Protein AF-A0A1W9QIP4-F1 (afdb_monomer_lite)

Secondary structure (DSSP, 8-state):
--------S--TTTTTHHHHHHTT--EEEEEE-TTSS-EEEEEEEEE-TTS-EEEE-SSTTTT-EEE-TTTT-GGG--EEEEEE-----TTPPP----

Sequence (98 aa):
MRNCGTSGLQPEWFGNFPNNIIEAFPVHLAVVNQNWTMGHNVVIDGYNTDEYFHLNFGWGGTYNGWYLLPDEIPYGLTVIEGAIVDIFPAGVSACVGK

Foldseek 3Di:
DDDPDDQPDDPPQCSCQVLCLVQQHKKWWKFAAPVRPDIAIWIFNDADPVRWTFIDRVPPCVPGDTDDAPCRRPPRRRGTPDMDGPDDDPPDDRPDDD

pLDDT: mean 84.64, std 19.1, range [36.38, 98.62]

Radius of gyration: 14.04 Å; chains: 1; bounding box: 36×23×38 Å

Structure (mmCIF, N/CA/C/O backbone):
data_AF-A0A1W9QIP4-F1
#
_entry.id   AF-A0A1W9QIP4-F1
#
loop_
_atom_site.group_PDB
_atom_site.id
_atom_site.type_symbol
_atom_site.label_atom_id
_atom_site.label_alt_id
_atom_site.label_comp_id
_atom_site.label_asym_id
_atom_site.label_entity_id
_atom_site.label_seq_id
_atom_site.pdbx_PDB_ins_code
_atom_site.Cartn_x
_atom_site.Cartn_y
_atom_site.Cartn_z
_atom_site.occupancy
_atom_site.B_iso_or_equiv
_atom_site.auth_seq_id
_atom_site.auth_comp_id
_atom_site.auth_asym_id
_atom_site.auth_atom_id
_atom_site.pdbx_PDB_model_num
ATOM 1 N N . MET A 1 1 ? -17.234 2.159 25.241 1.00 39.62 1 MET A N 1
ATOM 2 C CA . MET A 1 1 ? -16.037 2.993 25.014 1.00 39.62 1 MET A CA 1
ATOM 3 C C . MET A 1 1 ? -14.935 2.037 24.601 1.00 39.62 1 MET A C 1
ATOM 5 O O . MET A 1 1 ? -14.500 1.261 25.440 1.00 39.62 1 MET A O 1
ATOM 9 N N . ARG A 1 2 ? -14.617 1.944 23.305 1.00 44.25 2 ARG A N 1
ATOM 10 C CA . ARG A 1 2 ? -13.492 1.119 22.849 1.00 44.25 2 ARG A CA 1
ATOM 11 C C . ARG A 1 2 ? -12.260 2.019 22.860 1.00 44.25 2 ARG A C 1
ATOM 13 O O . ARG A 1 2 ? -12.266 3.031 22.172 1.00 44.25 2 ARG A O 1
ATOM 20 N N . ASN A 1 3 ? -11.280 1.696 23.701 1.00 41.16 3 ASN A N 1
ATOM 21 C CA . ASN A 1 3 ? -9.973 2.343 23.676 1.00 41.16 3 ASN A CA 1
ATOM 22 C C . ASN A 1 3 ? -9.302 1.975 22.351 1.00 41.16 3 ASN A C 1
ATOM 24 O O . ASN A 1 3 ? -8.972 0.807 22.146 1.00 41.16 3 ASN A O 1
ATOM 28 N N . CYS A 1 4 ? -9.141 2.952 21.462 1.00 52.62 4 CYS A N 1
ATOM 29 C CA . CYS A 1 4 ? -8.186 2.8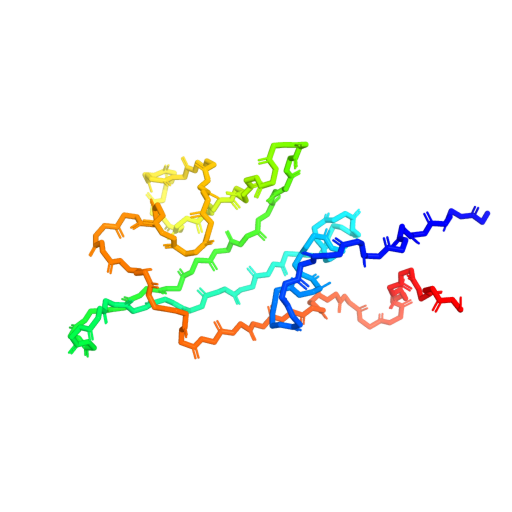52 20.366 1.00 52.62 4 CYS A CA 1
ATOM 30 C C . CYS A 1 4 ? -6.789 2.914 21.001 1.00 52.62 4 CYS A C 1
ATOM 32 O O . CYS A 1 4 ? -6.553 3.743 21.882 1.00 52.62 4 CYS A O 1
ATOM 34 N N . GLY A 1 5 ? -5.938 1.935 20.696 1.00 49.25 5 GLY A N 1
ATOM 35 C CA . GLY A 1 5 ? -4.686 1.692 21.409 1.00 49.25 5 GLY A CA 1
ATOM 36 C C . GLY A 1 5 ? -3.745 2.893 21.362 1.00 49.25 5 GLY A C 1
ATOM 37 O O . GLY A 1 5 ? -3.651 3.593 20.361 1.00 49.25 5 GLY A O 1
ATOM 38 N N . THR A 1 6 ? -3.020 3.126 22.454 1.00 46.72 6 THR A N 1
ATOM 39 C CA . THR A 1 6 ? -1.890 4.056 22.467 1.00 46.72 6 THR A CA 1
ATOM 40 C C . THR A 1 6 ? -0.826 3.521 21.513 1.00 46.72 6 THR A C 1
ATOM 42 O O . THR A 1 6 ? -0.273 2.449 21.764 1.00 46.72 6 THR A O 1
ATOM 45 N N . SER A 1 7 ? -0.567 4.240 20.421 1.00 50.56 7 SER A N 1
ATOM 46 C CA . SER A 1 7 ? 0.441 3.909 19.413 1.00 50.56 7 SER A CA 1
ATOM 47 C C . SER A 1 7 ? 1.825 3.789 20.059 1.00 50.56 7 SER A C 1
ATOM 49 O O . SER A 1 7 ? 2.492 4.786 20.340 1.00 50.56 7 SER A O 1
ATOM 51 N N . GLY A 1 8 ? 2.246 2.557 20.339 1.00 42.88 8 GLY A N 1
ATOM 52 C CA . GLY A 1 8 ? 3.611 2.247 20.730 1.00 42.88 8 GLY A CA 1
ATOM 53 C C . GLY A 1 8 ? 4.533 2.304 19.512 1.00 42.88 8 GLY A C 1
ATOM 54 O O . GLY A 1 8 ? 4.313 1.592 18.544 1.00 42.88 8 GLY A O 1
ATOM 55 N N . LEU A 1 9 ? 5.561 3.151 19.596 1.00 42.56 9 LEU A N 1
ATOM 56 C CA . LEU A 1 9 ? 6.872 3.026 18.939 1.00 42.56 9 LEU A CA 1
ATOM 57 C C . LEU A 1 9 ? 6.949 2.844 17.406 1.00 42.56 9 LEU A C 1
ATOM 59 O O . LEU A 1 9 ? 7.940 2.299 16.929 1.00 42.56 9 LEU A O 1
ATOM 63 N N . GLN A 1 10 ? 6.003 3.354 16.617 1.00 50.19 10 GLN A N 1
ATOM 64 C CA . GLN A 1 10 ? 6.225 3.501 15.168 1.00 50.19 10 GLN A CA 1
ATOM 65 C C . GLN A 1 10 ? 6.773 4.905 14.849 1.00 50.19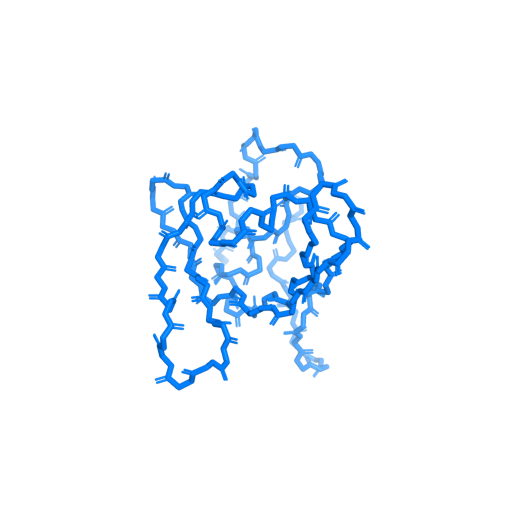 10 GLN A C 1
ATOM 67 O O . GLN A 1 10 ? 6.358 5.867 15.507 1.00 50.19 10 GLN A O 1
ATOM 72 N N . PRO A 1 11 ? 7.708 5.057 13.883 1.00 46.22 11 PRO A N 1
ATOM 73 C CA . PRO A 1 11 ? 8.184 6.366 13.447 1.00 46.22 11 PRO A CA 1
ATOM 74 C C . PRO A 1 11 ? 6.998 7.278 13.135 1.00 46.22 11 PRO A C 1
ATOM 76 O O . PRO A 1 11 ? 6.042 6.854 12.490 1.00 46.22 11 PRO A O 1
ATOM 79 N N . GLU A 1 12 ? 7.073 8.530 13.576 1.00 54.09 12 GLU A N 1
ATOM 80 C CA . GLU A 1 12 ? 6.006 9.545 13.527 1.00 54.09 12 GLU A CA 1
ATOM 81 C C . GLU A 1 12 ? 5.334 9.739 12.146 1.00 54.09 12 GLU A C 1
ATOM 83 O O . GLU A 1 12 ? 4.219 10.247 12.076 1.00 54.09 12 GLU A O 1
ATOM 88 N N . TRP A 1 13 ? 5.953 9.259 11.061 1.00 50.81 13 TRP A N 1
ATOM 89 C CA . TRP A 1 13 ? 5.438 9.295 9.686 1.00 50.81 13 TRP A CA 1
ATOM 90 C C . TRP A 1 13 ? 4.514 8.110 9.333 1.00 50.81 13 TRP A C 1
ATOM 92 O O . TRP A 1 13 ? 3.635 8.259 8.490 1.00 50.81 13 TRP A O 1
ATOM 102 N N . PHE A 1 14 ? 4.657 6.958 10.004 1.00 56.59 14 PHE A N 1
ATOM 103 C CA . PHE A 1 14 ? 3.750 5.798 9.903 1.00 56.59 14 PHE A CA 1
ATOM 104 C C . PHE A 1 14 ? 2.668 5.783 10.989 1.00 56.59 14 PHE A C 1
ATOM 106 O O . PHE A 1 14 ? 1.770 4.942 10.948 1.00 56.59 14 PHE A O 1
ATOM 113 N N . GLY A 1 15 ? 2.742 6.709 11.954 1.00 60.38 15 GLY A N 1
ATOM 114 C CA . GLY A 1 15 ? 2.017 6.658 13.229 1.00 60.38 15 GLY A CA 1
ATOM 115 C C . GLY A 1 15 ? 0.493 6.504 13.143 1.00 60.38 15 GLY A C 1
ATOM 116 O O . GLY A 1 15 ? -0.123 6.108 14.128 1.00 60.38 15 GLY A O 1
ATOM 117 N N . ASN A 1 16 ? -0.110 6.732 11.970 1.00 73.44 16 ASN A N 1
ATOM 118 C CA . ASN A 1 16 ? -1.550 6.602 11.756 1.00 73.44 16 ASN A CA 1
ATOM 119 C C . ASN A 1 16 ? -1.980 5.475 10.803 1.00 73.44 16 ASN A C 1
ATOM 121 O O . ASN A 1 16 ? -3.186 5.262 10.690 1.00 73.44 16 ASN A O 1
ATOM 125 N N . PHE A 1 17 ? -1.075 4.734 10.142 1.00 89.00 17 PHE A N 1
ATOM 126 C CA . PHE A 1 17 ? -1.494 3.646 9.238 1.00 89.00 17 PHE A CA 1
ATOM 127 C C . PHE A 1 17 ? -2.176 2.507 10.005 1.00 89.00 17 PHE A C 1
ATOM 129 O O . PHE A 1 17 ? -3.313 2.188 9.659 1.00 89.00 17 PHE A O 1
ATOM 136 N N . PRO A 1 18 ? -1.584 1.940 11.080 1.00 88.81 18 PRO A N 1
ATOM 137 C CA . PRO A 1 18 ? -2.260 0.905 11.858 1.00 88.81 18 PRO A CA 1
ATOM 138 C C . PRO A 1 18 ? -3.622 1.364 12.385 1.00 88.81 18 PRO A C 1
ATOM 140 O O . PRO A 1 18 ? -4.593 0.624 12.283 1.00 88.81 18 PRO A O 1
ATOM 143 N N . ASN A 1 19 ? -3.717 2.602 12.884 1.00 86.19 19 ASN A N 1
ATOM 144 C CA . ASN A 1 19 ? -4.966 3.159 13.410 1.00 86.19 19 ASN A CA 1
ATOM 145 C C . ASN A 1 19 ? -6.034 3.298 12.323 1.00 86.19 19 ASN A C 1
ATOM 147 O O . ASN A 1 19 ? -7.166 2.880 12.539 1.00 86.19 19 ASN A O 1
ATOM 151 N N . ASN A 1 20 ? -5.664 3.808 11.144 1.00 89.31 20 ASN A N 1
ATOM 152 C CA . ASN A 1 20 ? -6.560 3.877 9.991 1.00 89.31 20 ASN A CA 1
ATOM 153 C C . ASN A 1 20 ? -7.125 2.490 9.674 1.00 89.31 20 ASN A C 1
ATOM 155 O O . ASN A 1 20 ? -8.338 2.307 9.645 1.00 89.31 20 ASN A O 1
ATOM 159 N N . ILE A 1 21 ? -6.262 1.480 9.556 1.00 92.75 21 ILE A N 1
ATOM 160 C CA . ILE A 1 21 ? -6.712 0.130 9.224 1.00 92.75 21 ILE A CA 1
ATOM 161 C C . ILE A 1 21 ? -7.555 -0.504 10.343 1.00 92.75 21 ILE A C 1
ATOM 163 O O . ILE A 1 21 ? -8.577 -1.127 10.056 1.00 92.75 21 ILE A O 1
ATOM 167 N N . ILE A 1 22 ? -7.186 -0.319 11.615 1.00 87.56 22 ILE A N 1
ATOM 168 C CA . ILE A 1 22 ? -7.965 -0.795 12.775 1.00 87.56 22 ILE A CA 1
ATOM 169 C C . ILE A 1 22 ? -9.363 -0.156 12.802 1.00 87.56 22 ILE A C 1
ATOM 171 O O . ILE A 1 22 ? -10.336 -0.805 13.194 1.00 87.56 22 ILE A O 1
ATOM 175 N N . GLU A 1 23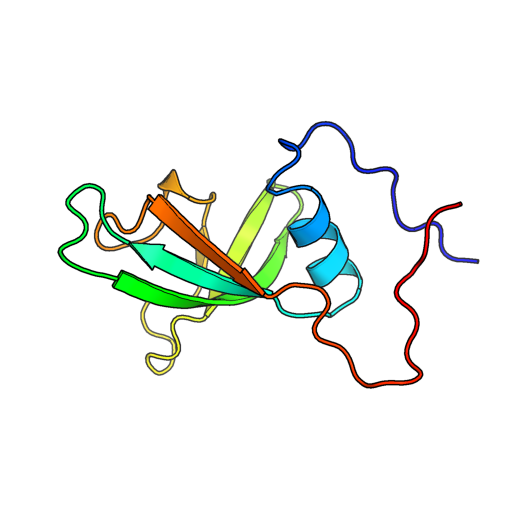 ? -9.479 1.095 12.360 1.00 86.56 23 GLU A N 1
ATOM 176 C CA . GLU A 1 23 ? -10.744 1.824 12.233 1.00 86.56 23 GLU A CA 1
ATOM 177 C C . GLU A 1 23 ? -11.485 1.552 10.914 1.00 86.56 23 GLU A C 1
ATOM 179 O O . GLU A 1 23 ? -12.566 2.094 10.690 1.00 86.56 23 GLU A O 1
ATOM 184 N N . ALA A 1 24 ? -10.961 0.644 10.083 1.00 90.38 24 ALA A N 1
ATOM 185 C CA . ALA A 1 24 ? -11.472 0.298 8.758 1.00 90.38 24 ALA A CA 1
ATOM 186 C C . ALA A 1 24 ? -11.454 1.466 7.754 1.00 90.38 24 ALA A C 1
ATOM 188 O O . ALA A 1 24 ? -12.289 1.542 6.850 1.00 90.38 24 ALA A O 1
ATOM 189 N N . PHE A 1 25 ? -10.482 2.363 7.898 1.00 91.69 25 PHE A N 1
ATOM 190 C CA . PHE A 1 25 ? -10.179 3.434 6.959 1.00 91.69 25 PHE A CA 1
ATOM 191 C C . PHE A 1 25 ? -8.983 3.008 6.097 1.00 91.69 25 PHE A C 1
ATOM 193 O O . PHE A 1 25 ? -7.879 2.853 6.619 1.00 91.69 25 PHE A O 1
ATOM 200 N N . PRO A 1 26 ? -9.169 2.761 4.789 1.00 95.31 26 PRO A N 1
ATOM 201 C CA . PRO A 1 26 ? -8.062 2.396 3.915 1.00 95.31 26 PRO A CA 1
ATOM 202 C C . PRO A 1 26 ? -7.114 3.581 3.717 1.00 95.31 26 PRO A C 1
ATOM 204 O O . PRO A 1 26 ? -7.533 4.740 3.726 1.00 95.31 26 PRO A O 1
ATOM 207 N N . VAL A 1 27 ? -5.840 3.283 3.469 1.00 96.00 27 VAL A N 1
ATOM 208 C CA . VAL A 1 27 ? -4.821 4.296 3.161 1.00 96.00 27 VAL A CA 1
ATOM 209 C C . VAL A 1 27 ? -4.471 4.221 1.682 1.00 96.00 27 VAL A C 1
ATOM 211 O O . VAL A 1 27 ? -4.182 3.145 1.164 1.00 96.00 27 VAL A O 1
ATOM 214 N N . HIS A 1 28 ? -4.460 5.362 0.998 1.00 96.88 28 HIS A N 1
ATOM 215 C CA . HIS A 1 28 ? -3.911 5.465 -0.356 1.00 96.88 28 HIS A CA 1
ATOM 216 C C . HIS A 1 28 ? -2.431 5.829 -0.255 1.00 96.88 28 HIS A C 1
ATOM 218 O O . HIS A 1 28 ? -2.095 6.876 0.297 1.00 96.88 28 HIS A O 1
ATOM 224 N N . LEU A 1 29 ? -1.549 4.981 -0.774 1.00 96.75 29 LEU A N 1
ATOM 225 C CA . LEU A 1 29 ? -0.101 5.111 -0.644 1.00 96.75 29 LEU A CA 1
ATOM 226 C C . LEU A 1 29 ? 0.546 5.290 -2.022 1.00 96.75 29 LEU A C 1
ATOM 228 O O . LEU A 1 29 ? 0.352 4.464 -2.913 1.00 96.75 29 LEU A O 1
ATOM 232 N N . ALA A 1 30 ? 1.347 6.341 -2.178 1.00 97.56 30 ALA A N 1
ATOM 233 C CA . ALA A 1 30 ? 2.185 6.571 -3.348 1.00 97.56 30 ALA A CA 1
ATOM 234 C C . ALA A 1 30 ? 3.622 6.127 -3.052 1.00 97.56 30 ALA A C 1
ATOM 236 O O . ALA A 1 30 ? 4.228 6.549 -2.061 1.00 97.56 30 ALA A O 1
ATOM 237 N N . VAL A 1 31 ? 4.165 5.270 -3.915 1.00 97.69 31 VAL A N 1
ATOM 238 C CA . VAL A 1 31 ? 5.513 4.712 -3.784 1.00 97.69 31 VAL A CA 1
ATOM 239 C C . VAL A 1 31 ? 6.304 4.880 -5.069 1.00 97.69 31 VAL A C 1
ATOM 241 O O . VAL A 1 31 ? 5.767 4.740 -6.167 1.00 97.69 31 VAL A O 1
ATOM 244 N N . VAL A 1 32 ? 7.599 5.139 -4.933 1.00 98.31 32 VAL A N 1
ATOM 245 C CA . VAL A 1 32 ? 8.548 5.284 -6.038 1.00 98.31 32 VAL A CA 1
ATOM 246 C C . VAL A 1 32 ? 9.789 4.438 -5.792 1.00 98.31 32 VAL A C 1
ATOM 248 O O . VAL A 1 32 ? 10.085 4.026 -4.669 1.00 98.31 32 VAL A O 1
ATOM 251 N N . ASN A 1 33 ? 10.529 4.146 -6.858 1.00 98.00 33 ASN A N 1
ATOM 252 C CA . ASN A 1 33 ? 11.856 3.562 -6.720 1.00 98.00 33 ASN A CA 1
ATOM 253 C C . ASN A 1 33 ? 12.888 4.624 -6.303 1.00 98.00 33 ASN A C 1
ATOM 255 O O . ASN A 1 33 ? 12.688 5.821 -6.496 1.00 98.00 33 ASN A O 1
ATOM 259 N N . GLN A 1 34 ? 14.037 4.186 -5.783 1.00 96.94 34 GLN A N 1
ATOM 260 C CA . GLN A 1 34 ? 15.107 5.087 -5.316 1.00 96.94 34 GLN A CA 1
ATOM 261 C C . GLN A 1 34 ? 15.589 6.095 -6.371 1.00 96.94 34 GLN A C 1
ATOM 263 O O . GLN A 1 34 ? 16.015 7.194 -6.027 1.00 96.94 34 GLN A O 1
ATOM 268 N N . ASN A 1 35 ? 15.515 5.728 -7.652 1.00 97.44 35 ASN A N 1
ATOM 269 C CA . ASN A 1 35 ? 15.943 6.575 -8.763 1.00 97.44 35 ASN A CA 1
ATOM 270 C C . ASN A 1 35 ? 14.851 7.539 -9.256 1.00 97.44 35 ASN A C 1
ATOM 272 O O . ASN A 1 35 ? 15.115 8.293 -10.189 1.00 97.44 35 ASN A O 1
ATOM 276 N N . TRP A 1 36 ? 13.644 7.505 -8.678 1.00 97.25 36 TRP A N 1
ATOM 277 C CA . TRP A 1 36 ? 12.496 8.328 -9.081 1.00 97.25 36 TRP A CA 1
ATOM 278 C C . TRP A 1 36 ? 12.119 8.189 -10.567 1.00 97.25 36 TRP A C 1
ATOM 280 O O . TRP A 1 36 ? 11.614 9.118 -11.193 1.00 97.25 36 TRP A O 1
ATOM 290 N N . THR A 1 37 ? 12.372 7.020 -11.157 1.00 97.69 37 THR A N 1
ATOM 291 C CA . THR A 1 37 ? 12.057 6.721 -12.566 1.00 97.69 37 THR A CA 1
ATOM 292 C C . THR A 1 37 ? 10.791 5.891 -12.736 1.00 97.69 37 THR A C 1
ATOM 294 O O . THR A 1 37 ? 10.297 5.744 -13.852 1.00 97.69 37 THR A O 1
ATOM 297 N N . MET A 1 38 ? 10.273 5.328 -11.647 1.00 97.62 38 MET A N 1
ATOM 298 C CA . MET A 1 38 ? 9.077 4.499 -11.625 1.00 97.62 38 MET A CA 1
ATOM 299 C C . MET A 1 38 ? 8.349 4.717 -10.305 1.00 97.62 38 MET A C 1
ATOM 301 O O . MET A 1 38 ? 8.985 4.795 -9.254 1.00 97.62 38 MET A O 1
ATOM 305 N N . GLY A 1 39 ? 7.024 4.768 -10.373 1.00 97.50 39 GLY A N 1
ATOM 306 C CA . GLY A 1 39 ? 6.162 4.859 -9.208 1.00 97.50 39 GLY A CA 1
ATOM 307 C C . GLY A 1 39 ? 4.841 4.145 -9.432 1.00 97.50 39 GLY A C 1
ATOM 308 O O . GLY A 1 39 ? 4.473 3.838 -10.568 1.00 97.50 39 GLY A O 1
ATOM 309 N N . HIS A 1 40 ? 4.143 3.869 -8.338 1.00 98.06 40 HIS A N 1
ATOM 310 C CA . HIS A 1 40 ? 2.810 3.285 -8.346 1.00 98.06 40 HIS A CA 1
ATOM 311 C C . HIS A 1 40 ? 2.004 3.769 -7.143 1.00 98.06 40 HIS A C 1
ATOM 313 O O . HIS A 1 40 ? 2.561 4.160 -6.120 1.00 98.06 40 HIS A O 1
ATOM 319 N N . ASN A 1 41 ? 0.681 3.733 -7.272 1.00 98.12 41 ASN A N 1
ATOM 320 C CA . ASN A 1 41 ? -0.232 4.012 -6.172 1.00 98.12 41 ASN A CA 1
ATOM 321 C C . ASN A 1 41 ? -0.918 2.711 -5.758 1.00 98.12 41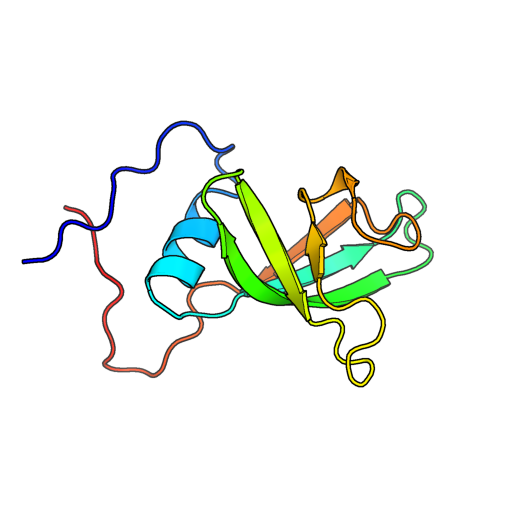 ASN A C 1
ATOM 323 O O . ASN A 1 41 ? -1.455 1.998 -6.607 1.00 98.12 41 ASN A O 1
ATOM 327 N N . VAL A 1 42 ? -0.911 2.418 -4.463 1.00 98.31 42 VAL A N 1
ATOM 328 C CA . VAL A 1 42 ? -1.487 1.202 -3.878 1.00 98.31 42 VAL A CA 1
ATOM 329 C C . VAL A 1 42 ? -2.448 1.559 -2.751 1.00 98.31 42 VAL A C 1
ATOM 331 O O . VAL A 1 42 ? -2.386 2.650 -2.186 1.00 98.31 42 VAL A O 1
ATOM 334 N N . VAL A 1 43 ? -3.341 0.632 -2.415 1.00 98.44 43 VAL A N 1
ATOM 335 C CA . VAL A 1 43 ? -4.235 0.763 -1.260 1.00 98.44 43 VAL A CA 1
ATOM 336 C C . VAL A 1 43 ? -3.744 -0.145 -0.145 1.00 98.44 43 VAL A C 1
ATOM 338 O O . VAL A 1 43 ? -3.508 -1.327 -0.381 1.00 98.44 43 VAL A O 1
ATOM 341 N N . ILE A 1 44 ? -3.622 0.392 1.063 1.00 98.06 44 ILE A N 1
ATOM 342 C CA . ILE A 1 44 ? -3.473 -0.399 2.281 1.00 98.06 44 ILE A CA 1
ATOM 343 C C . ILE A 1 44 ? -4.868 -0.675 2.833 1.00 98.06 44 ILE A C 1
ATOM 345 O O . ILE A 1 44 ? -5.617 0.261 3.121 1.00 98.06 44 ILE A O 1
ATOM 349 N N . ASP A 1 45 ? -5.212 -1.948 2.985 1.00 97.75 45 ASP A N 1
ATOM 350 C CA . ASP A 1 45 ? -6.520 -2.407 3.471 1.00 97.75 45 ASP A CA 1
ATOM 351 C C . ASP A 1 45 ? -6.414 -3.501 4.555 1.00 97.75 45 ASP A C 1
ATOM 353 O O . ASP A 1 45 ? -7.422 -4.085 4.954 1.00 97.75 45 ASP A O 1
ATOM 357 N N . GLY A 1 46 ? -5.210 -3.748 5.086 1.00 96.88 46 GLY A N 1
ATOM 358 C CA . GLY A 1 46 ? -4.977 -4.689 6.184 1.00 96.88 46 GLY A CA 1
ATOM 359 C C . GLY A 1 46 ? -3.709 -4.383 6.984 1.00 96.88 46 GLY A C 1
ATOM 360 O O . GLY A 1 46 ? -2.749 -3.826 6.460 1.00 96.88 46 GLY A O 1
ATOM 361 N N . TYR A 1 47 ? -3.727 -4.737 8.270 1.00 94.88 47 TYR A N 1
ATOM 362 C CA . TYR A 1 47 ? -2.607 -4.652 9.210 1.00 94.88 47 TYR A CA 1
ATOM 363 C C . TYR A 1 47 ? -2.693 -5.857 10.150 1.00 94.88 47 TYR A C 1
ATOM 365 O O . TYR A 1 47 ? -3.793 -6.196 10.599 1.00 94.88 47 TYR A O 1
ATOM 373 N N . ASN A 1 48 ? -1.578 -6.539 10.409 1.00 93.12 48 ASN A N 1
ATOM 374 C CA . ASN A 1 48 ? -1.564 -7.757 11.221 1.00 93.12 48 ASN A CA 1
ATOM 375 C C . ASN A 1 48 ? -0.670 -7.635 12.468 1.00 93.12 48 ASN A C 1
ATOM 377 O O . ASN A 1 48 ? -0.029 -6.617 12.713 1.00 93.12 48 ASN A O 1
ATOM 381 N N . THR A 1 49 ? -0.661 -8.685 13.292 1.00 91.06 49 THR A N 1
ATOM 382 C CA . THR A 1 49 ? 0.090 -8.728 14.558 1.00 91.06 49 THR A CA 1
ATOM 383 C C . THR A 1 49 ? 1.604 -8.802 14.389 1.00 91.06 49 THR A C 1
ATOM 385 O O . THR A 1 49 ? 2.312 -8.597 15.369 1.00 91.06 49 THR A O 1
ATOM 388 N N . ASP A 1 50 ? 2.082 -9.083 13.177 1.00 93.31 50 ASP A N 1
ATOM 389 C CA . ASP A 1 50 ? 3.504 -9.148 12.836 1.00 93.31 50 ASP A CA 1
ATOM 390 C C . ASP A 1 50 ? 4.008 -7.812 12.252 1.00 93.31 50 ASP A C 1
ATOM 392 O O . ASP A 1 50 ? 5.120 -7.746 11.740 1.00 93.31 50 ASP A O 1
ATOM 396 N N . GLU A 1 51 ? 3.187 -6.755 12.320 1.00 90.75 51 GLU A N 1
ATOM 397 C CA . GLU A 1 51 ? 3.446 -5.404 11.796 1.00 90.75 51 GLU A CA 1
ATOM 398 C C . GLU A 1 51 ? 3.471 -5.293 10.257 1.00 90.75 51 GLU A C 1
ATOM 400 O O . GLU A 1 51 ? 3.910 -4.283 9.704 1.00 90.75 51 GLU A O 1
ATOM 405 N N . TYR A 1 52 ? 2.941 -6.295 9.546 1.00 95.38 52 TYR A N 1
ATOM 406 C CA . TYR A 1 52 ? 2.809 -6.260 8.088 1.00 95.38 52 TYR A CA 1
ATOM 407 C C . TYR A 1 52 ? 1.529 -5.546 7.666 1.00 95.38 52 TYR A C 1
ATOM 409 O O . TYR A 1 52 ? 0.472 -5.680 8.293 1.00 95.38 52 TYR A O 1
ATOM 417 N N . PHE A 1 53 ? 1.608 -4.879 6.519 1.00 97.12 53 PHE A N 1
ATOM 418 C CA . PHE A 1 53 ? 0.478 -4.237 5.866 1.00 97.12 53 PHE A CA 1
ATOM 419 C C . PHE A 1 53 ? 0.037 -5.040 4.644 1.00 97.12 53 PHE A C 1
ATOM 421 O O . PHE A 1 53 ? 0.868 -5.456 3.836 1.00 97.12 53 PHE A O 1
ATOM 428 N N . HIS A 1 54 ? -1.269 -5.258 4.494 1.00 98.25 54 HIS A N 1
ATOM 429 C CA . HIS A 1 54 ? -1.813 -5.820 3.265 1.00 98.25 54 HIS A CA 1
ATOM 430 C C . HIS A 1 54 ? -1.936 -4.710 2.222 1.00 98.25 54 HIS A C 1
ATOM 432 O O . HIS A 1 54 ? -2.551 -3.674 2.484 1.00 98.25 54 HIS A O 1
ATOM 438 N N . LEU A 1 55 ? -1.337 -4.932 1.054 1.00 98.62 55 LEU A N 1
ATOM 439 C CA . LEU A 1 55 ? -1.382 -4.023 -0.079 1.00 98.62 55 LEU A CA 1
ATOM 440 C C . LEU A 1 55 ? -2.260 -4.594 -1.186 1.00 98.62 55 LEU A C 1
ATOM 442 O O . LEU A 1 55 ? -2.110 -5.744 -1.600 1.00 98.62 55 LEU A O 1
ATOM 446 N N . ASN A 1 56 ? -3.122 -3.742 -1.723 1.00 98.62 56 ASN A N 1
ATOM 447 C CA . ASN A 1 56 ? -3.857 -3.966 -2.950 1.00 98.62 56 ASN A CA 1
ATOM 448 C C . ASN A 1 56 ? -3.276 -3.084 -4.062 1.00 98.62 56 ASN A C 1
ATOM 450 O O . ASN A 1 56 ? -3.364 -1.855 -4.017 1.00 98.62 56 ASN A O 1
ATOM 454 N N . PHE A 1 57 ? -2.693 -3.722 -5.077 1.00 98.31 57 PHE A N 1
ATOM 455 C CA . PHE A 1 57 ? -2.003 -3.041 -6.175 1.00 98.31 57 PHE A CA 1
ATOM 456 C C . PHE A 1 57 ? -2.949 -2.530 -7.264 1.00 98.31 57 PHE A C 1
ATOM 458 O O . PHE A 1 57 ? -2.512 -1.824 -8.171 1.00 98.31 57 PHE A O 1
ATOM 465 N N . GLY A 1 58 ? -4.232 -2.904 -7.229 1.00 98.06 58 GLY A N 1
ATOM 466 C CA . GLY A 1 58 ? -5.186 -2.556 -8.285 1.00 98.06 58 GLY A CA 1
ATOM 467 C C . GLY A 1 58 ? -4.957 -3.299 -9.610 1.00 98.06 58 GLY A C 1
ATOM 468 O O . GLY A 1 58 ? -5.570 -2.960 -10.619 1.00 98.06 58 GLY A O 1
ATOM 469 N N . TRP A 1 59 ? -4.118 -4.338 -9.631 1.00 97.81 59 TRP A N 1
ATOM 470 C CA . TRP A 1 59 ? -3.795 -5.137 -10.824 1.00 97.81 59 TRP A CA 1
ATOM 471 C C . TRP A 1 59 ? -4.553 -6.469 -10.872 1.00 97.81 59 TRP A C 1
ATOM 473 O O . TRP A 1 59 ? -3.983 -7.519 -11.153 1.00 97.81 59 TRP A O 1
ATOM 483 N N . GLY A 1 60 ? -5.845 -6.457 -10.535 1.00 97.38 60 GLY A N 1
ATOM 484 C CA . GLY A 1 60 ? -6.671 -7.673 -10.552 1.00 97.38 60 GLY A CA 1
ATOM 485 C C . GLY A 1 60 ? -6.225 -8.756 -9.557 1.00 97.38 60 GLY A C 1
ATOM 486 O O . GLY A 1 60 ? -6.490 -9.933 -9.781 1.00 97.38 60 GLY A O 1
ATOM 487 N N . GLY A 1 61 ? -5.537 -8.368 -8.478 1.00 97.00 61 GLY A N 1
ATOM 488 C CA . GLY A 1 61 ? -5.029 -9.271 -7.438 1.00 97.00 61 GLY A CA 1
ATOM 489 C C . GLY A 1 61 ? -3.557 -9.659 -7.592 1.00 97.00 61 GLY A C 1
ATOM 490 O O . GLY A 1 61 ? -2.965 -10.185 -6.653 1.00 97.00 61 GLY A O 1
ATOM 491 N N . THR A 1 62 ? -2.935 -9.386 -8.740 1.00 97.94 62 THR A N 1
ATOM 492 C CA . THR A 1 62 ? -1.501 -9.625 -8.930 1.00 97.94 62 THR A CA 1
ATOM 493 C C . THR A 1 62 ? -0.683 -8.747 -7.977 1.00 97.94 62 THR A C 1
ATOM 495 O O . THR A 1 62 ? -0.869 -7.535 -7.950 1.00 97.94 62 THR A O 1
ATOM 498 N N . TYR A 1 63 ? 0.212 -9.380 -7.208 1.00 98.00 63 TYR A N 1
ATOM 499 C CA . TYR A 1 63 ? 0.995 -8.786 -6.111 1.00 98.00 63 TYR A CA 1
ATOM 500 C C . TYR A 1 63 ? 0.194 -8.296 -4.898 1.00 98.00 63 TYR A C 1
ATOM 502 O O . TYR A 1 63 ? 0.777 -7.695 -4.007 1.00 98.00 63 TYR A O 1
ATOM 510 N N . ASN A 1 64 ? -1.106 -8.582 -4.789 1.00 98.62 64 ASN A N 1
ATOM 511 C CA . ASN A 1 64 ? -1.784 -8.336 -3.517 1.00 98.62 64 ASN A CA 1
ATOM 512 C C . ASN A 1 64 ? -1.214 -9.269 -2.441 1.00 98.62 64 ASN A C 1
ATOM 514 O O . ASN A 1 64 ? -1.022 -10.463 -2.691 1.00 98.62 64 ASN A O 1
ATOM 518 N N . GLY A 1 65 ? -0.948 -8.739 -1.251 1.00 98.44 65 GLY A N 1
ATOM 519 C CA . GLY A 1 65 ? -0.303 -9.515 -0.199 1.00 98.44 65 GLY A CA 1
ATOM 520 C C . GLY A 1 65 ? 0.151 -8.682 0.987 1.00 98.44 65 GLY A C 1
ATOM 521 O O . GLY A 1 65 ? -0.097 -7.482 1.046 1.00 98.44 65 GLY A O 1
ATOM 522 N N . TRP A 1 66 ? 0.805 -9.351 1.933 1.00 98.31 66 TRP A N 1
ATOM 523 C CA . TRP A 1 66 ? 1.345 -8.760 3.154 1.00 98.31 66 TRP A CA 1
ATOM 524 C C . TRP A 1 66 ? 2.801 -8.354 2.942 1.00 98.31 66 TRP A C 1
ATOM 526 O O . TRP A 1 66 ? 3.599 -9.184 2.512 1.00 98.31 66 TRP A O 1
ATOM 536 N N . TYR A 1 67 ? 3.131 -7.108 3.273 1.00 97.56 67 TYR A N 1
ATOM 537 C CA . TYR A 1 67 ? 4.459 -6.529 3.088 1.00 97.56 67 TYR A CA 1
ATOM 538 C C . TYR A 1 67 ? 4.899 -5.753 4.327 1.00 97.56 67 TYR A C 1
ATOM 540 O O . TYR A 1 67 ? 4.102 -5.016 4.920 1.00 97.56 67 TYR A O 1
ATOM 548 N N . LEU A 1 68 ? 6.179 -5.866 4.674 1.00 95.50 68 LEU A N 1
ATOM 549 C CA . LEU A 1 68 ? 6.827 -4.923 5.574 1.00 95.50 68 LEU A CA 1
ATOM 550 C C . LEU A 1 68 ? 7.153 -3.636 4.804 1.00 95.50 68 LEU A C 1
ATOM 552 O O . LEU A 1 68 ? 7.893 -3.650 3.815 1.00 95.50 68 LEU A O 1
ATOM 556 N N . LEU A 1 69 ? 6.568 -2.515 5.229 1.00 93.81 69 LEU A N 1
ATOM 557 C CA . LEU A 1 69 ? 6.737 -1.240 4.535 1.00 93.81 69 LEU A CA 1
ATOM 558 C C . LEU A 1 69 ? 7.991 -0.486 5.004 1.00 93.81 69 LEU A C 1
ATOM 560 O O . LEU A 1 69 ? 8.281 -0.478 6.199 1.00 93.81 69 LEU A O 1
ATOM 564 N N . PRO A 1 70 ? 8.673 0.236 4.097 1.00 93.50 70 PRO A N 1
ATOM 565 C CA . PRO A 1 70 ? 8.508 0.206 2.639 1.00 93.50 70 PRO A CA 1
ATOM 566 C C . PRO A 1 70 ? 9.377 -0.873 1.961 1.00 93.50 70 PRO A C 1
ATOM 568 O O . PRO A 1 70 ? 9.364 -0.988 0.738 1.00 93.50 70 PRO A O 1
ATOM 571 N N . ASP A 1 71 ? 10.146 -1.635 2.738 1.00 94.94 71 ASP A N 1
ATOM 572 C CA . ASP A 1 71 ? 11.295 -2.410 2.258 1.00 94.94 71 ASP A CA 1
ATOM 573 C C . ASP A 1 71 ? 10.931 -3.592 1.350 1.00 94.94 71 ASP A C 1
ATOM 575 O O . ASP A 1 71 ? 11.698 -3.935 0.449 1.00 94.94 71 ASP A O 1
ATOM 579 N N . GLU A 1 72 ? 9.765 -4.206 1.548 1.00 97.06 72 GLU A N 1
ATOM 580 C CA . GLU A 1 72 ? 9.364 -5.414 0.816 1.00 97.06 72 GLU A CA 1
ATOM 581 C C . GLU A 1 72 ? 8.449 -5.142 -0.384 1.00 97.06 72 GLU A C 1
ATOM 583 O O . GLU A 1 72 ? 8.004 -6.079 -1.055 1.00 97.06 72 GLU A O 1
ATOM 588 N N . ILE A 1 73 ? 8.166 -3.874 -0.699 1.00 97.19 73 ILE A N 1
ATOM 589 C CA . ILE A 1 73 ? 7.289 -3.537 -1.823 1.00 97.19 73 ILE A CA 1
ATOM 590 C C . ILE A 1 73 ? 7.958 -3.961 -3.153 1.00 97.19 73 ILE A C 1
ATOM 592 O O . ILE A 1 73 ? 9.107 -3.586 -3.422 1.00 97.19 73 ILE A O 1
ATOM 596 N N . PRO A 1 74 ? 7.261 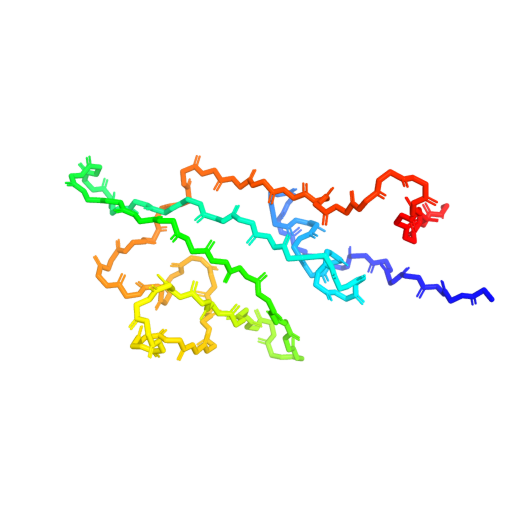-4.721 -4.029 1.00 97.06 74 PRO A N 1
ATOM 597 C CA . PRO A 1 74 ? 7.800 -5.192 -5.302 1.00 97.06 74 PRO A CA 1
ATOM 598 C C . PRO A 1 74 ? 8.328 -4.076 -6.211 1.00 97.06 74 PRO A C 1
ATOM 600 O O . PRO A 1 74 ? 7.964 -2.908 -6.094 1.00 97.06 74 PRO A O 1
ATOM 603 N N . TYR A 1 75 ? 9.170 -4.464 -7.174 1.00 95.81 75 TYR A N 1
ATOM 604 C CA . TYR A 1 75 ? 9.799 -3.567 -8.157 1.00 95.81 75 TYR A CA 1
ATOM 605 C C . TYR A 1 75 ? 10.760 -2.521 -7.566 1.00 95.81 75 TYR A C 1
ATOM 607 O O . TYR A 1 75 ? 11.169 -1.589 -8.261 1.00 95.81 75 TYR A O 1
ATOM 615 N N . GLY A 1 76 ? 11.160 -2.691 -6.303 1.00 96.56 76 GLY A N 1
ATOM 616 C CA . GLY A 1 76 ? 12.044 -1.753 -5.616 1.00 96.56 76 GLY A CA 1
ATOM 617 C C . GLY A 1 76 ? 11.370 -0.411 -5.335 1.00 96.56 76 GLY A C 1
ATOM 618 O O . GLY A 1 76 ? 12.065 0.601 -5.257 1.00 96.56 76 GLY A O 1
ATOM 619 N N . LEU A 1 77 ? 10.036 -0.393 -5.218 1.00 97.44 77 LEU A N 1
ATOM 620 C CA . LEU A 1 77 ? 9.228 0.783 -4.886 1.00 97.44 77 LEU A CA 1
ATOM 621 C C . LEU A 1 77 ? 9.301 1.088 -3.379 1.00 97.44 77 LEU A C 1
ATOM 623 O O . LEU A 1 77 ? 8.290 1.136 -2.687 1.00 97.44 77 LEU A O 1
ATOM 627 N N . THR A 1 78 ? 10.520 1.233 -2.862 1.00 96.19 78 THR A N 1
ATOM 628 C CA . THR A 1 78 ? 10.813 1.303 -1.424 1.00 96.19 78 THR A CA 1
ATOM 629 C C . THR A 1 78 ? 10.912 2.731 -0.886 1.00 96.19 78 THR A C 1
ATOM 631 O O . THR A 1 78 ? 11.257 2.941 0.274 1.00 96.19 78 THR A O 1
ATOM 634 N N . VAL A 1 79 ? 10.613 3.738 -1.709 1.00 96.00 79 VAL A N 1
ATOM 635 C CA . VAL A 1 79 ? 10.530 5.137 -1.281 1.00 96.00 79 VAL A CA 1
ATOM 636 C C . VAL A 1 79 ? 9.063 5.537 -1.222 1.00 96.00 79 VAL A C 1
ATOM 638 O O . VAL A 1 79 ? 8.356 5.466 -2.224 1.00 96.00 79 VAL A O 1
ATOM 641 N N . ILE A 1 80 ? 8.603 5.980 -0.052 1.00 94.31 80 ILE A N 1
ATOM 642 C CA . ILE A 1 80 ? 7.257 6.541 0.104 1.00 94.31 80 ILE A CA 1
ATOM 643 C C . ILE A 1 80 ? 7.280 7.980 -0.406 1.00 94.31 80 ILE A C 1
ATOM 645 O O . ILE A 1 80 ? 7.966 8.832 0.155 1.00 94.31 80 ILE A O 1
ATOM 649 N N . GLU A 1 81 ? 6.527 8.240 -1.471 1.00 95.31 81 GLU A N 1
ATOM 650 C CA . GLU A 1 81 ? 6.351 9.582 -2.032 1.00 95.31 81 GLU A CA 1
ATOM 651 C C . GLU A 1 81 ? 5.314 10.374 -1.228 1.00 95.31 81 GLU A C 1
ATOM 653 O O . GLU A 1 81 ? 5.487 11.565 -0.971 1.00 95.31 81 GLU A O 1
ATOM 658 N N . GLY A 1 82 ? 4.244 9.707 -0.793 1.00 93.25 82 GLY A N 1
ATOM 659 C CA . GLY A 1 82 ? 3.186 10.324 -0.006 1.00 93.25 82 GLY A CA 1
ATOM 660 C C . GLY A 1 82 ? 2.073 9.349 0.355 1.00 93.25 82 GLY A C 1
ATOM 661 O O . GLY A 1 82 ? 2.015 8.225 -0.142 1.00 93.25 82 GLY A O 1
ATOM 662 N N . ALA A 1 83 ? 1.172 9.792 1.227 1.00 94.12 83 ALA A N 1
ATOM 663 C CA . ALA A 1 83 ? 0.009 9.020 1.636 1.00 94.12 83 ALA A CA 1
ATOM 664 C C . ALA A 1 83 ? -1.203 9.927 1.856 1.00 94.12 83 ALA A C 1
ATOM 666 O O . ALA A 1 83 ? -1.066 11.067 2.303 1.00 94.12 83 ALA A O 1
ATOM 667 N N . ILE A 1 84 ? -2.388 9.396 1.571 1.00 93.50 84 ILE A N 1
ATOM 668 C CA . ILE A 1 84 ? -3.667 9.977 1.973 1.00 93.50 84 ILE A CA 1
ATOM 669 C C . ILE A 1 84 ? -4.257 9.039 3.021 1.00 93.50 84 ILE A C 1
ATOM 671 O O . ILE A 1 84 ? -4.566 7.880 2.734 1.00 93.50 84 ILE A O 1
ATOM 675 N N . VAL A 1 85 ? -4.371 9.558 4.238 1.00 90.88 85 VAL A N 1
ATOM 676 C CA . VAL A 1 85 ? -4.930 8.884 5.413 1.00 90.88 85 VAL A CA 1
ATOM 677 C C . VAL A 1 85 ? -6.256 9.534 5.795 1.00 90.88 85 VAL A C 1
ATOM 679 O O . VAL A 1 85 ? -6.636 10.558 5.225 1.00 90.88 85 VAL A O 1
ATOM 682 N N . ASP A 1 86 ? -6.950 8.944 6.764 1.00 88.12 86 ASP A N 1
ATOM 683 C CA . ASP A 1 86 ? -8.189 9.461 7.341 1.00 88.12 86 ASP A CA 1
ATOM 684 C C . ASP A 1 86 ? -9.303 9.589 6.284 1.00 88.12 86 ASP A C 1
ATOM 686 O O . ASP A 1 86 ? -10.106 10.524 6.272 1.00 88.12 86 ASP A O 1
ATOM 690 N N . ILE A 1 87 ? -9.350 8.610 5.370 1.00 89.94 87 ILE A N 1
ATOM 691 C CA . ILE A 1 87 ? -10.358 8.518 4.312 1.00 89.94 87 ILE A CA 1
ATOM 692 C C . ILE A 1 87 ? -11.613 7.853 4.881 1.00 89.94 87 ILE A C 1
ATOM 694 O O . ILE A 1 87 ? -11.755 6.630 4.885 1.00 89.94 87 ILE A O 1
ATOM 698 N N . PHE A 1 88 ? -12.559 8.674 5.330 1.00 87.06 88 PHE A N 1
ATOM 699 C CA . PHE A 1 88 ? -13.864 8.223 5.807 1.00 87.06 88 PHE A CA 1
ATOM 700 C C . PHE A 1 88 ? -14.983 9.222 5.466 1.00 87.06 88 PHE A C 1
ATOM 702 O O . PHE A 1 88 ? -14.722 10.405 5.233 1.00 87.06 88 PHE A O 1
ATOM 709 N N . PRO A 1 89 ? -16.255 8.778 5.413 1.00 87.69 89 PRO A N 1
ATOM 710 C CA . PRO A 1 89 ? -17.381 9.668 5.159 1.00 87.69 89 PRO A CA 1
ATOM 711 C C . PRO A 1 89 ? -17.529 10.747 6.234 1.00 87.69 89 PRO A C 1
ATOM 713 O O . PRO A 1 89 ? -17.357 10.493 7.427 1.00 87.69 89 PRO A O 1
ATOM 716 N N . ALA A 1 90 ? -17.961 11.939 5.826 1.0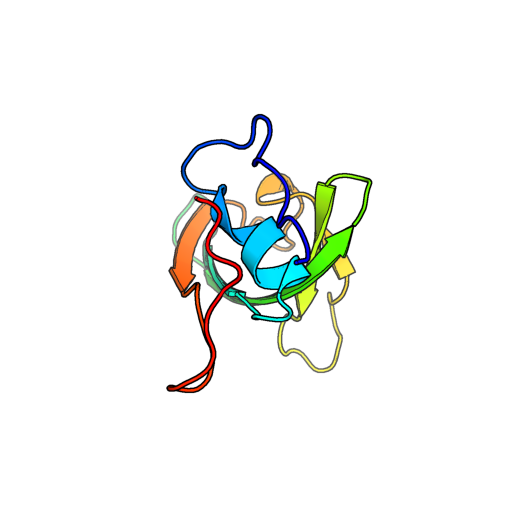0 82.00 90 ALA A N 1
ATOM 717 C CA . ALA A 1 90 ? -18.309 12.995 6.768 1.00 82.00 90 ALA A CA 1
ATOM 718 C C . ALA A 1 90 ? -19.370 12.516 7.781 1.00 82.00 90 ALA A C 1
ATOM 720 O O . ALA A 1 90 ? -20.327 11.828 7.424 1.00 82.00 90 ALA A O 1
ATOM 721 N N . GLY A 1 91 ? -19.207 12.900 9.050 1.00 77.81 91 GLY A N 1
ATOM 722 C CA . GLY A 1 91 ? -20.094 12.487 10.146 1.00 77.81 91 GLY A CA 1
ATOM 723 C C . GLY A 1 91 ? -19.709 11.165 10.818 1.00 77.81 91 GLY A C 1
ATOM 724 O O . GLY A 1 91 ? -20.291 10.826 11.846 1.00 77.81 91 GLY A O 1
ATOM 725 N N . VAL A 1 92 ? -18.707 10.453 10.296 1.00 72.62 92 VAL A N 1
ATOM 726 C CA . VAL A 1 92 ? -17.999 9.395 11.026 1.00 72.62 92 VAL A CA 1
ATOM 727 C C . VAL A 1 92 ? -16.878 10.049 11.836 1.00 72.62 92 VAL A C 1
ATOM 729 O O . VAL A 1 92 ? -16.196 10.947 11.347 1.00 72.62 92 VAL A O 1
ATOM 732 N N . SER A 1 93 ? -16.711 9.651 13.096 1.00 62.62 93 SER A N 1
ATOM 733 C CA . SER A 1 93 ? -15.558 10.055 13.903 1.00 62.62 93 SER A CA 1
ATOM 734 C C . SER A 1 93 ? -14.583 8.895 13.982 1.00 62.62 93 SER A C 1
ATOM 736 O O . SER A 1 93 ? -14.985 7.793 14.363 1.00 62.62 93 SER A O 1
ATOM 738 N N . ALA A 1 94 ? -13.317 9.171 13.673 1.00 61.47 94 ALA A N 1
ATOM 739 C CA . ALA A 1 94 ? -12.210 8.323 14.085 1.00 61.47 94 ALA A CA 1
ATOM 740 C C . ALA A 1 94 ? -12.275 8.092 15.602 1.00 61.47 94 ALA A C 1
ATOM 742 O O . ALA A 1 94 ? -12.820 8.929 16.340 1.00 61.47 94 ALA A O 1
ATOM 743 N N . CYS A 1 95 ? -11.752 6.974 16.098 1.00 57.81 95 CYS A N 1
ATOM 744 C CA . CYS A 1 95 ? -11.679 6.760 17.537 1.00 57.81 95 CYS A CA 1
ATOM 745 C C . CYS A 1 95 ? -10.602 7.693 18.107 1.00 57.81 95 CYS A C 1
ATOM 747 O O . CYS A 1 95 ? -9.449 7.321 18.279 1.00 57.81 95 CYS A O 1
ATOM 749 N N . VAL A 1 96 ? -10.987 8.932 18.419 1.00 52.09 96 VAL A N 1
ATOM 750 C CA . VAL A 1 96 ? -10.089 9.935 18.994 1.00 52.09 96 VAL A CA 1
ATOM 751 C C . VAL A 1 96 ? -9.707 9.496 20.408 1.00 52.09 96 VAL A C 1
ATOM 753 O O . VAL A 1 96 ? -10.510 9.589 21.342 1.00 52.09 96 VAL A O 1
ATOM 756 N N . GLY A 1 97 ? -8.479 8.998 20.560 1.00 48.03 97 GLY A N 1
ATOM 757 C CA . GLY A 1 97 ? -7.828 8.877 21.859 1.00 48.03 97 GLY A CA 1
ATOM 758 C C . GLY A 1 97 ? -7.749 10.261 22.504 1.00 48.03 97 GLY A C 1
ATOM 759 O O . GLY A 1 97 ? -7.277 11.209 21.878 1.00 48.03 97 GLY A O 1
ATOM 760 N N . LYS A 1 98 ? -8.283 10.394 23.719 1.00 36.38 98 LYS A N 1
ATOM 761 C CA . LYS A 1 98 ? -8.022 11.554 24.578 1.00 36.38 98 LYS A CA 1
ATOM 762 C C . LYS A 1 98 ? -6.701 11.381 25.304 1.00 36.38 98 LYS A C 1
ATOM 764 O O . LYS A 1 98 ? -6.430 10.231 25.714 1.00 36.38 98 LYS A O 1
#